Protein AF-B9DPF8-F1 (afdb_monomer)

Sequence (123 aa):
MKKIYGHRGVPSLAPENTIASYETAAKIPGLKWIEIDVAITEDEQLIIIHDDYLDRTTSISGEISDTSYEIIKNASAGYWFDKKFSEEKVLTFSEFIDVANELKLNVNIELKGTTGKNGREVI

Radius of gyration: 14.34 Å; Cα contacts (8 Å, |Δi|>4): 260; chains: 1; bounding box: 40×27×42 Å

pLDDT: mean 93.52, std 11.48, range [51.47, 98.81]

Mean predicted aligned error: 3.77 Å

Organism: Staphylococcus carnosus (strai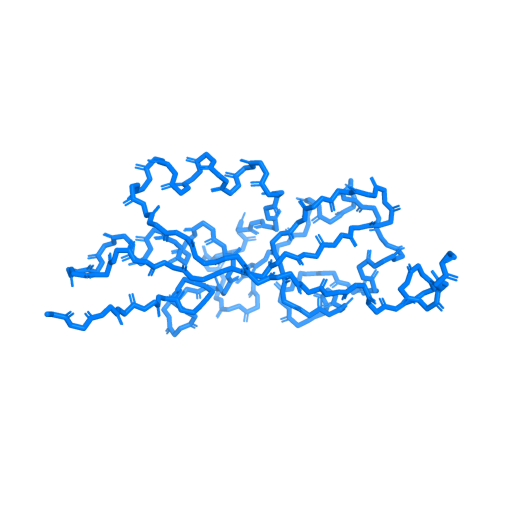n TM300) (NCBI:txid396513)

Solvent-accessible surface area (backbone atoms only — not comparable to full-atom values): 6733 Å² total; per-residue (Å²): 135,87,88,58,64,25,63,29,15,33,54,93,81,28,37,54,45,26,68,65,3,44,56,53,33,58,69,39,88,90,47,49,33,28,30,40,35,35,32,54,26,51,72,69,45,50,28,37,44,80,64,69,45,36,54,82,57,35,73,46,75,51,48,37,53,80,35,42,56,88,60,50,58,73,30,22,28,12,44,85,70,40,73,90,33,39,81,35,40,51,33,41,51,68,60,45,52,55,51,34,59,75,61,66,46,42,78,46,81,42,77,51,74,60,70,55,81,86,46,69,65,80,127

Structure (mmCIF, N/CA/C/O backbone):
data_AF-B9DPF8-F1
#
_entry.id   AF-B9DPF8-F1
#
loop_
_atom_site.group_PDB
_atom_site.id
_atom_site.type_symbol
_atom_site.label_atom_id
_atom_site.label_alt_id
_atom_site.label_comp_id
_atom_site.label_asym_id
_atom_site.label_entity_id
_atom_site.label_seq_id
_atom_site.pdbx_PDB_ins_code
_atom_site.Cartn_x
_atom_site.Cartn_y
_atom_site.Cartn_z
_atom_site.occupancy
_atom_site.B_iso_or_equiv
_atom_site.auth_seq_id
_atom_site.auth_comp_id
_atom_site.auth_asym_id
_atom_site.auth_atom_id
_atom_site.pdbx_PDB_model_num
ATOM 1 N N . MET A 1 1 ? -28.591 -3.356 7.769 1.00 68.19 1 MET A N 1
ATOM 2 C CA . MET A 1 1 ? -27.448 -2.437 7.983 1.00 68.19 1 MET A CA 1
ATOM 3 C C . MET A 1 1 ? -26.775 -2.218 6.630 1.00 68.19 1 MET A C 1
ATOM 5 O O . MET A 1 1 ? -26.686 -3.186 5.883 1.00 68.19 1 MET A O 1
ATOM 9 N N . LYS A 1 2 ? -26.400 -0.986 6.259 1.00 85.44 2 LYS A N 1
ATOM 10 C CA . LYS A 1 2 ? -25.743 -0.712 4.963 1.00 85.44 2 LYS A CA 1
ATOM 11 C C . LYS A 1 2 ? -24.271 -1.137 5.033 1.00 85.44 2 LYS A C 1
ATOM 13 O O . LYS A 1 2 ? -23.647 -0.935 6.070 1.00 85.44 2 LYS A O 1
ATOM 18 N N . LYS A 1 3 ? -23.735 -1.720 3.956 1.00 89.88 3 LYS A N 1
ATOM 19 C CA . LYS A 1 3 ? -22.292 -1.978 3.829 1.00 89.88 3 LYS A CA 1
ATOM 20 C C . LYS A 1 3 ? -21.605 -0.700 3.354 1.00 89.88 3 LYS A C 1
ATOM 22 O O . LYS A 1 3 ? -22.090 -0.066 2.421 1.00 89.88 3 LYS A O 1
ATOM 27 N N . ILE A 1 4 ? -20.516 -0.334 4.016 1.00 95.06 4 ILE A N 1
ATOM 28 C CA . ILE A 1 4 ? -19.676 0.817 3.681 1.00 95.06 4 ILE A CA 1
ATOM 29 C C . ILE A 1 4 ? -18.295 0.268 3.364 1.00 95.06 4 ILE A C 1
ATOM 31 O O . ILE A 1 4 ? -17.802 -0.589 4.098 1.00 95.06 4 ILE A O 1
ATOM 35 N N . TYR A 1 5 ? -17.718 0.758 2.275 1.00 97.75 5 TYR A N 1
ATOM 36 C CA . TYR A 1 5 ? -16.415 0.360 1.776 1.00 97.75 5 TYR A CA 1
ATOM 37 C C . TYR A 1 5 ? -15.493 1.565 1.894 1.00 97.75 5 TYR A C 1
ATOM 39 O O . TYR A 1 5 ? -15.839 2.655 1.436 1.00 97.75 5 TYR A O 1
ATOM 47 N N . GLY A 1 6 ? -14.350 1.374 2.539 1.00 97.94 6 GLY A N 1
ATOM 48 C CA . GLY A 1 6 ? -13.265 2.336 2.494 1.00 97.94 6 GLY A CA 1
ATOM 49 C C . GLY A 1 6 ? -12.606 2.273 1.120 1.00 97.94 6 GLY A C 1
ATOM 50 O O . GLY A 1 6 ? -11.829 1.356 0.878 1.00 97.94 6 GLY A O 1
ATOM 51 N N . HIS A 1 7 ? -12.968 3.192 0.225 1.00 98.44 7 HIS A N 1
ATOM 52 C CA . HIS A 1 7 ? -12.391 3.303 -1.118 1.00 98.44 7 HIS A CA 1
ATOM 53 C C . HIS A 1 7 ? -10.887 3.561 -1.005 1.00 98.44 7 HIS A C 1
ATOM 55 O O . HIS A 1 7 ? -10.507 4.597 -0.457 1.00 98.44 7 HIS A O 1
ATOM 61 N N . ARG A 1 8 ? -10.054 2.618 -1.461 1.00 98.50 8 ARG A N 1
ATOM 62 C CA . ARG A 1 8 ? -8.582 2.626 -1.312 1.00 98.50 8 ARG A CA 1
ATOM 63 C C . ARG A 1 8 ? -8.102 2.739 0.138 1.00 98.50 8 ARG A C 1
ATOM 65 O O . ARG A 1 8 ? -7.094 3.390 0.444 1.00 98.50 8 ARG A O 1
ATOM 72 N N . GLY A 1 9 ? -8.882 2.173 1.060 1.00 98.25 9 GLY A N 1
ATOM 73 C CA . GLY A 1 9 ? -8.788 2.420 2.500 1.00 98.25 9 GLY A CA 1
ATOM 74 C C . GLY A 1 9 ? -9.532 3.696 2.916 1.00 98.25 9 GLY A C 1
ATOM 75 O O . GLY A 1 9 ? -10.760 3.734 2.876 1.00 98.25 9 GLY A O 1
ATOM 76 N N . VAL A 1 10 ? -8.830 4.732 3.382 1.00 97.88 10 VAL A N 1
ATOM 77 C CA . VAL A 1 10 ? -9.421 6.025 3.781 1.00 97.88 10 VAL A CA 1
ATOM 78 C C . VAL A 1 10 ? -8.545 7.194 3.295 1.00 97.88 10 VAL A C 1
ATOM 80 O O . VAL A 1 10 ? -7.862 7.832 4.100 1.00 97.88 10 VAL A O 1
ATOM 83 N N . PRO A 1 11 ? -8.580 7.528 1.990 1.00 96.88 11 PRO A N 1
ATOM 84 C CA . PRO A 1 11 ? -7.680 8.495 1.354 1.00 96.88 11 PRO A CA 1
ATOM 85 C C . PRO A 1 11 ? -7.836 9.933 1.858 1.00 96.88 11 PRO A C 1
ATOM 87 O O . PRO A 1 11 ? -7.015 10.791 1.567 1.00 96.88 11 PRO A O 1
ATOM 90 N N . SER A 1 12 ? -8.889 10.232 2.623 1.00 97.38 12 SER A N 1
ATOM 91 C CA . SER A 1 12 ? -9.033 11.523 3.302 1.00 97.38 12 SER A CA 1
ATOM 92 C C . SER A 1 12 ? -8.178 11.646 4.569 1.00 97.38 12 SER A C 1
ATOM 94 O O . SER A 1 12 ? -8.037 12.752 5.088 1.00 97.38 12 SER A O 1
ATOM 96 N N . LEU A 1 13 ? -7.634 10.540 5.090 1.00 98.31 13 LEU A N 1
ATOM 97 C CA . LEU A 1 13 ? -6.920 10.484 6.372 1.00 98.31 13 LEU A CA 1
ATOM 98 C C . LEU A 1 13 ? -5.491 9.922 6.266 1.00 98.31 13 LEU A C 1
ATOM 100 O O . LEU A 1 13 ? -4.669 10.197 7.143 1.00 98.31 13 LEU A O 1
ATOM 104 N N . ALA A 1 14 ? -5.197 9.148 5.223 1.00 98.62 14 ALA A N 1
ATOM 105 C CA . ALA A 1 14 ? -3.910 8.500 4.972 1.00 98.62 14 ALA A CA 1
ATOM 106 C C . ALA A 1 14 ? -3.714 8.295 3.454 1.00 98.62 14 ALA A C 1
ATOM 108 O O . ALA A 1 14 ? -4.711 8.303 2.731 1.00 98.62 14 ALA A O 1
ATOM 109 N N . PRO A 1 15 ? -2.474 8.123 2.952 1.00 98.75 15 PRO A N 1
ATOM 110 C CA . PRO A 1 15 ? -2.220 7.934 1.522 1.00 98.75 15 PRO A CA 1
ATOM 111 C C . PRO A 1 15 ? -2.960 6.708 0.986 1.00 98.75 15 PRO A C 1
ATOM 113 O O . PRO A 1 15 ? -2.914 5.643 1.591 1.00 98.75 15 PRO A O 1
ATOM 116 N N . GLU A 1 16 ? -3.659 6.855 -0.137 1.00 98.75 16 GLU A N 1
ATOM 117 C CA . GLU A 1 16 ? -4.466 5.782 -0.728 1.00 98.75 16 GLU A CA 1
ATOM 118 C C . GLU A 1 16 ? -3.655 4.502 -0.989 1.00 98.75 16 GLU A C 1
ATOM 120 O O . GLU A 1 16 ? -2.474 4.577 -1.310 1.00 98.75 16 GLU A O 1
ATOM 125 N N . ASN A 1 17 ? -4.293 3.333 -0.872 1.00 98.69 17 ASN A N 1
ATOM 126 C CA . ASN A 1 17 ? -3.688 2.034 -1.199 1.00 98.69 17 ASN A CA 1
ATOM 127 C C . ASN A 1 17 ? -2.427 1.638 -0.383 1.00 98.69 17 ASN A C 1
ATOM 129 O O . ASN A 1 17 ? -1.650 0.782 -0.799 1.00 98.69 17 ASN A O 1
ATOM 133 N N . THR A 1 18 ? -2.251 2.201 0.818 1.00 98.81 18 THR A N 1
ATOM 134 C CA . THR A 1 18 ? -1.117 1.927 1.727 1.00 98.81 18 THR A CA 1
ATOM 135 C C . THR A 1 18 ? -1.525 1.207 3.017 1.00 98.81 18 THR A C 1
ATOM 137 O O . THR A 1 18 ? -2.704 1.208 3.391 1.00 98.81 18 THR A O 1
ATOM 140 N N . ILE A 1 19 ? -0.548 0.668 3.763 1.00 98.81 19 ILE A N 1
ATOM 141 C CA . ILE A 1 19 ? -0.792 0.058 5.083 1.00 98.81 19 ILE A CA 1
ATOM 142 C C . ILE A 1 19 ? -1.424 1.084 6.026 1.00 98.81 19 ILE A C 1
ATOM 144 O O . ILE A 1 19 ? -2.449 0.788 6.646 1.00 98.81 19 ILE A O 1
ATOM 148 N N . ALA A 1 20 ? -0.897 2.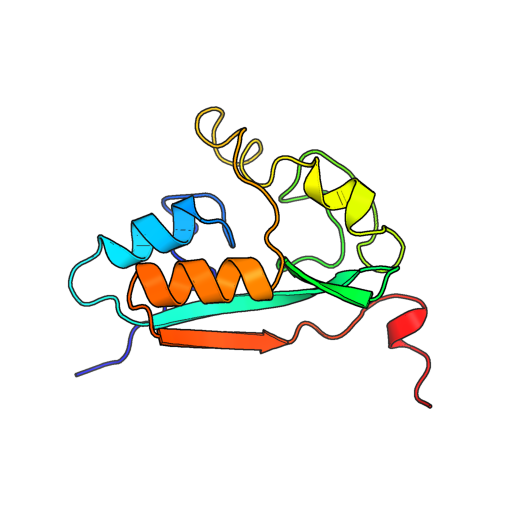314 6.074 1.00 98.81 20 ALA A N 1
ATOM 149 C CA . ALA A 1 20 ? -1.480 3.395 6.871 1.00 98.81 20 ALA A CA 1
ATOM 150 C C . ALA A 1 20 ? -2.971 3.634 6.574 1.00 98.81 20 ALA A C 1
ATOM 152 O O . ALA A 1 20 ? -3.758 3.889 7.496 1.00 98.81 20 ALA A O 1
ATOM 153 N N . SER A 1 21 ? -3.383 3.544 5.307 1.00 98.69 21 SER A N 1
ATOM 154 C CA . SER A 1 21 ? -4.787 3.684 4.899 1.00 98.69 21 SER A CA 1
ATOM 155 C C . SER A 1 21 ? -5.663 2.566 5.454 1.00 98.69 21 SER A C 1
ATOM 157 O O . SER A 1 21 ? -6.750 2.822 5.987 1.00 98.69 21 SER A O 1
ATOM 159 N N . TYR A 1 22 ? -5.178 1.327 5.397 1.00 98.75 22 TYR A N 1
ATOM 160 C CA . TYR A 1 22 ? -5.907 0.158 5.886 1.00 98.75 22 TYR A CA 1
ATOM 161 C C . TYR A 1 22 ? -5.966 0.112 7.410 1.00 98.75 22 TYR A C 1
ATOM 163 O O . TYR A 1 22 ? -7.030 -0.146 7.975 1.00 98.75 22 TYR A O 1
ATOM 171 N N . GLU A 1 23 ? 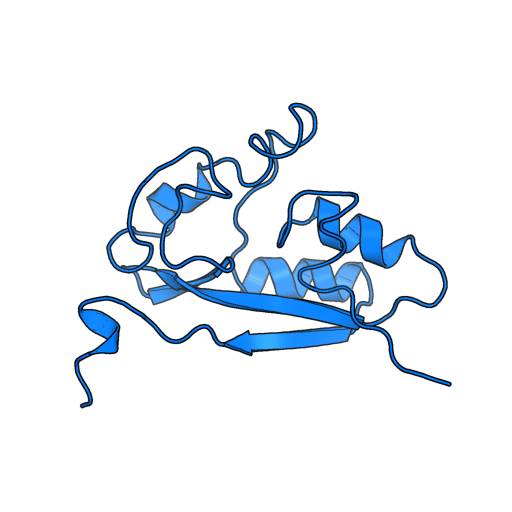-4.876 0.450 8.100 1.00 98.62 23 GLU A N 1
ATOM 172 C CA . GLU A 1 23 ? -4.892 0.602 9.553 1.00 98.62 23 GLU A CA 1
ATOM 173 C C . GLU A 1 23 ? -5.879 1.684 9.994 1.00 98.62 23 GLU A C 1
ATOM 175 O O . GLU A 1 23 ? -6.588 1.526 10.991 1.00 98.62 23 GLU A O 1
ATOM 180 N N . THR A 1 24 ? -5.929 2.795 9.257 1.00 98.38 24 THR A N 1
ATOM 181 C CA . THR A 1 24 ? -6.891 3.867 9.518 1.00 98.38 24 THR A CA 1
ATOM 182 C C . THR A 1 24 ? -8.316 3.359 9.335 1.00 98.38 24 THR A C 1
ATOM 184 O O . THR A 1 24 ? -9.153 3.592 10.208 1.00 98.38 24 THR A O 1
ATOM 187 N N . ALA A 1 25 ? -8.587 2.597 8.271 1.00 98.25 25 ALA A N 1
ATOM 188 C CA . ALA A 1 25 ? -9.885 1.962 8.060 1.00 98.25 25 ALA A CA 1
ATOM 189 C C . ALA A 1 25 ? -10.264 1.024 9.221 1.00 98.25 25 ALA A C 1
ATOM 191 O O . ALA A 1 25 ? -11.379 1.103 9.739 1.00 98.25 25 ALA A O 1
ATOM 192 N N . ALA A 1 26 ? -9.331 0.183 9.677 1.00 98.25 26 ALA A N 1
ATOM 193 C CA . ALA A 1 26 ? -9.553 -0.786 10.751 1.00 98.25 26 ALA A CA 1
ATOM 194 C C . ALA A 1 26 ? -9.872 -0.130 12.108 1.00 98.25 26 ALA A C 1
ATOM 196 O O . ALA A 1 26 ? -10.578 -0.718 12.934 1.00 98.25 26 ALA A O 1
ATOM 197 N N . LYS A 1 27 ? -9.391 1.101 12.328 1.00 98.19 27 LYS A N 1
ATOM 198 C CA . LYS A 1 27 ? -9.656 1.907 13.532 1.00 98.19 27 LYS A CA 1
ATOM 199 C C . LYS A 1 27 ? -11.048 2.564 13.522 1.00 98.19 27 LYS A C 1
ATOM 201 O O . LYS A 1 27 ? -11.506 2.995 14.580 1.00 98.19 27 LYS A O 1
ATOM 206 N N . ILE A 1 28 ? -11.746 2.629 12.381 1.00 97.56 28 ILE A N 1
ATOM 207 C CA . ILE A 1 28 ? -13.076 3.256 12.273 1.00 97.56 28 ILE A CA 1
ATOM 208 C C . ILE A 1 28 ? -14.177 2.268 12.706 1.00 97.56 28 ILE A C 1
ATOM 210 O O . ILE A 1 28 ? -14.365 1.221 12.076 1.00 97.56 28 ILE A O 1
ATOM 214 N N . PRO A 1 29 ? -14.981 2.587 13.742 1.00 95.56 29 PRO A N 1
ATOM 215 C CA . PRO A 1 29 ? -16.066 1.716 14.181 1.00 95.56 29 PRO A CA 1
ATOM 216 C C . PRO A 1 29 ? -17.083 1.442 13.068 1.00 95.56 29 PRO A C 1
ATOM 218 O O . PRO A 1 29 ? -17.643 2.355 12.467 1.00 95.56 29 PRO A O 1
ATOM 221 N N . GLY A 1 30 ? -17.349 0.160 12.814 1.00 94.00 30 GLY A N 1
ATOM 222 C CA . GLY A 1 30 ? -18.324 -0.280 11.812 1.00 94.00 30 GLY A CA 1
ATOM 223 C C . GLY A 1 30 ? -17.804 -0.330 10.372 1.00 94.00 30 GLY A C 1
ATOM 224 O O . GLY A 1 30 ? -18.480 -0.920 9.529 1.00 94.00 30 GLY A O 1
ATOM 225 N N . LEU A 1 31 ? -16.603 0.189 10.087 1.00 96.94 31 LEU A N 1
ATOM 226 C CA . LEU A 1 31 ? -15.957 -0.003 8.792 1.00 96.94 31 LEU A CA 1
ATOM 227 C C . LEU A 1 31 ? -15.271 -1.375 8.772 1.00 96.94 31 LEU A C 1
ATOM 229 O O . LEU A 1 31 ? -14.348 -1.644 9.537 1.00 96.94 31 LEU A O 1
ATOM 233 N N . LYS A 1 32 ? -15.799 -2.285 7.950 1.00 96.69 32 LYS A N 1
ATOM 234 C CA . LYS A 1 32 ? -15.326 -3.679 7.846 1.00 96.69 32 LYS A CA 1
ATOM 235 C C . LYS A 1 32 ? -14.957 -4.097 6.435 1.00 96.69 32 LYS A C 1
ATOM 237 O O . LYS A 1 32 ? -14.496 -5.220 6.260 1.00 96.69 32 LYS A O 1
ATOM 242 N N . TRP A 1 33 ? -15.205 -3.234 5.460 1.00 98.25 33 TRP A N 1
ATOM 243 C CA . TRP A 1 33 ? -14.846 -3.446 4.071 1.00 98.25 33 TRP A CA 1
ATOM 244 C C . TRP A 1 33 ? -13.942 -2.313 3.615 1.00 98.25 33 TRP A C 1
ATOM 246 O O . TRP A 1 33 ? -14.215 -1.148 3.912 1.00 98.25 33 TRP A O 1
ATOM 256 N N . ILE A 1 34 ? -12.907 -2.667 2.874 1.00 98.56 34 ILE A N 1
ATOM 257 C CA . ILE A 1 34 ? -12.111 -1.750 2.067 1.00 98.56 34 ILE A CA 1
ATOM 258 C C . ILE A 1 34 ? -12.226 -2.163 0.604 1.00 98.56 34 ILE A C 1
ATOM 260 O O . ILE A 1 34 ? -12.629 -3.285 0.289 1.00 98.56 34 ILE A O 1
ATOM 264 N N . GLU A 1 35 ? -11.921 -1.235 -0.277 1.00 98.56 35 GLU A N 1
ATOM 265 C CA . GLU A 1 35 ? -11.676 -1.487 -1.686 1.00 98.56 35 GLU A CA 1
ATOM 266 C C . GLU A 1 35 ? -10.194 -1.191 -1.969 1.00 98.56 35 GLU A C 1
ATOM 268 O O . GLU A 1 35 ? -9.590 -0.381 -1.257 1.00 98.56 35 GLU A O 1
ATOM 273 N N . ILE A 1 36 ? -9.617 -1.928 -2.919 1.00 98.69 36 ILE A N 1
ATOM 274 C CA . ILE A 1 36 ? -8.250 -1.753 -3.407 1.00 98.69 36 ILE A CA 1
ATOM 275 C C . ILE A 1 36 ? -8.192 -1.882 -4.926 1.00 98.69 36 ILE A C 1
ATOM 277 O O . ILE A 1 36 ? -8.907 -2.698 -5.512 1.00 98.69 36 ILE A O 1
ATOM 281 N N . ASP A 1 37 ? -7.232 -1.181 -5.517 1.00 98.31 37 ASP A N 1
ATOM 282 C CA . ASP A 1 37 ? -6.920 -1.255 -6.938 1.00 98.31 37 ASP A CA 1
ATOM 283 C C . ASP A 1 37 ? -5.717 -2.170 -7.175 1.00 98.31 37 ASP A C 1
ATOM 285 O O . ASP A 1 37 ? -4.666 -1.985 -6.559 1.00 98.31 37 ASP A O 1
ATOM 289 N N . VAL A 1 38 ? -5.843 -3.142 -8.077 1.00 97.19 38 VAL A N 1
ATOM 290 C CA . VAL A 1 38 ? -4.749 -4.047 -8.454 1.00 97.19 38 VAL A CA 1
ATOM 291 C C . VAL A 1 38 ? -4.286 -3.750 -9.871 1.00 97.19 38 VAL A C 1
ATOM 293 O O . VAL A 1 38 ? -5.088 -3.811 -10.804 1.00 97.19 38 VAL A O 1
ATOM 296 N N . ALA A 1 39 ? -2.983 -3.515 -10.018 1.00 95.00 39 ALA A N 1
ATOM 297 C CA . ALA A 1 39 ? -2.274 -3.385 -11.288 1.00 95.00 39 ALA A CA 1
ATOM 298 C C . ALA A 1 39 ? -1.184 -4.466 -11.416 1.00 95.00 39 ALA A C 1
ATOM 300 O O . ALA A 1 39 ? -0.895 -5.189 -10.458 1.00 95.00 39 ALA A O 1
ATOM 301 N N . ILE A 1 40 ? -0.576 -4.574 -12.598 1.00 94.12 40 ILE A N 1
ATOM 302 C CA . ILE A 1 40 ? 0.500 -5.530 -12.891 1.00 94.12 40 ILE A CA 1
ATOM 303 C C . ILE A 1 40 ? 1.716 -4.812 -13.485 1.00 94.12 40 ILE A C 1
ATOM 305 O O . ILE A 1 40 ? 1.569 -3.976 -14.378 1.00 94.12 40 ILE A O 1
ATOM 309 N N . THR A 1 41 ? 2.901 -5.117 -12.961 1.00 94.56 41 THR A N 1
ATOM 310 C CA . THR A 1 41 ? 4.191 -4.537 -13.375 1.00 94.56 41 THR A CA 1
ATOM 311 C C . THR A 1 41 ? 4.751 -5.185 -14.646 1.00 94.56 41 THR A C 1
ATOM 313 O O . THR A 1 41 ? 4.215 -6.182 -15.134 1.00 94.56 41 THR A O 1
ATOM 316 N N . GLU A 1 42 ? 5.864 -4.650 -15.167 1.00 93.31 42 GLU A N 1
ATOM 317 C CA . GLU A 1 42 ? 6.609 -5.237 -16.301 1.00 93.31 42 GLU A CA 1
ATOM 318 C C . GLU A 1 42 ? 6.987 -6.711 -16.055 1.00 93.31 42 GLU A C 1
ATOM 320 O O . GLU A 1 42 ? 6.886 -7.546 -16.950 1.0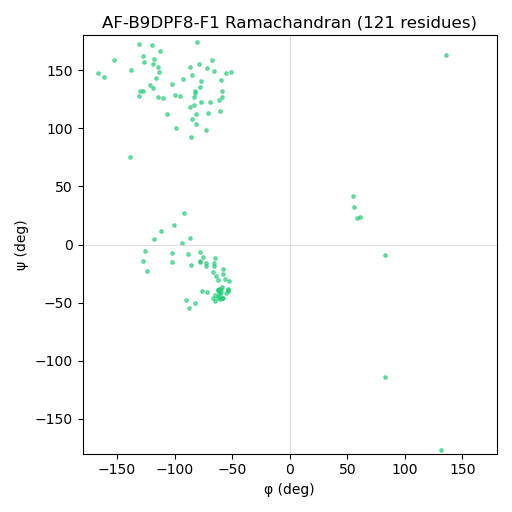0 93.31 42 GLU A O 1
ATOM 325 N N . ASP A 1 43 ? 7.396 -7.036 -14.827 1.00 94.25 43 ASP A N 1
ATOM 326 C CA . ASP A 1 43 ? 7.805 -8.371 -14.370 1.00 94.25 43 ASP A CA 1
ATOM 327 C C . ASP A 1 43 ? 6.649 -9.191 -13.763 1.00 94.25 43 ASP A C 1
ATOM 329 O O . ASP A 1 43 ? 6.860 -10.061 -12.912 1.00 94.25 43 ASP A O 1
ATOM 333 N N . GLU A 1 44 ? 5.423 -8.903 -14.211 1.00 92.62 44 GLU A N 1
ATOM 334 C CA . GLU A 1 44 ? 4.185 -9.628 -13.900 1.00 92.62 44 GLU A CA 1
ATOM 335 C C . GLU A 1 44 ? 3.829 -9.701 -12.401 1.00 92.62 44 GLU A C 1
ATOM 337 O O . GLU A 1 44 ? 3.059 -10.565 -11.970 1.00 92.62 44 GLU A O 1
ATOM 342 N N . GLN A 1 45 ? 4.344 -8.781 -11.580 1.00 95.81 45 GLN A N 1
ATOM 343 C CA . GLN A 1 45 ? 3.973 -8.694 -10.169 1.00 95.81 45 GLN A CA 1
ATOM 344 C C . GLN A 1 45 ? 2.662 -7.931 -10.003 1.00 95.81 45 GLN A C 1
ATOM 346 O O . GLN A 1 45 ? 2.502 -6.817 -10.501 1.00 95.81 45 GLN A O 1
ATOM 351 N N . LEU A 1 46 ? 1.728 -8.515 -9.249 1.00 96.75 46 LEU A N 1
ATOM 352 C CA . LEU A 1 46 ? 0.501 -7.830 -8.851 1.00 96.75 46 LEU A CA 1
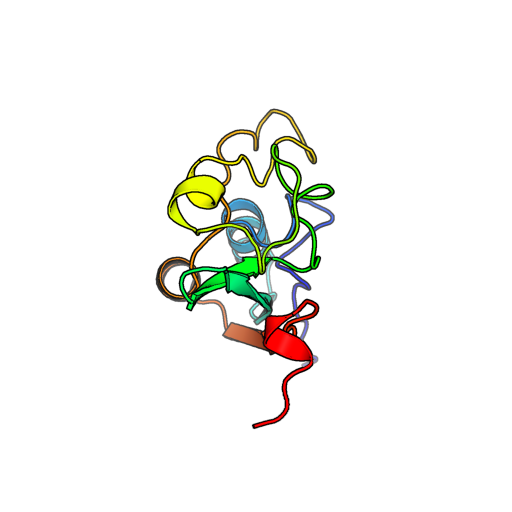ATOM 353 C C . LEU A 1 46 ? 0.802 -6.860 -7.711 1.00 96.75 46 LEU A C 1
ATOM 355 O O . LEU A 1 46 ? 1.258 -7.283 -6.644 1.00 96.75 46 LEU A O 1
ATOM 359 N N . ILE A 1 47 ? 0.498 -5.583 -7.920 1.00 97.88 47 ILE A N 1
ATOM 360 C CA . ILE A 1 47 ? 0.739 -4.500 -6.962 1.00 97.88 47 ILE A CA 1
ATOM 361 C C . ILE A 1 47 ? -0.533 -3.699 -6.691 1.00 97.88 47 ILE A C 1
ATOM 363 O O . ILE A 1 47 ? -1.457 -3.690 -7.506 1.00 97.88 47 ILE A O 1
ATOM 367 N N . ILE A 1 48 ? -0.578 -3.028 -5.541 1.00 98.38 48 ILE A N 1
ATOM 368 C CA . ILE A 1 48 ? -1.741 -2.252 -5.106 1.00 98.38 48 ILE A CA 1
ATOM 369 C C . ILE A 1 48 ? -1.544 -0.769 -5.419 1.00 98.38 48 ILE A C 1
ATOM 371 O O . ILE A 1 48 ? -0.829 -0.065 -4.703 1.00 98.38 48 ILE A O 1
ATOM 375 N N . ILE A 1 49 ? -2.155 -0.297 -6.505 1.00 97.81 49 ILE A N 1
ATOM 376 C CA . ILE A 1 49 ? -2.058 1.086 -6.992 1.00 97.81 49 ILE A CA 1
ATOM 377 C C . ILE A 1 49 ? -3.144 1.356 -8.045 1.00 97.81 49 ILE A C 1
ATOM 379 O O . ILE A 1 49 ? -3.533 0.463 -8.792 1.00 97.81 49 ILE A O 1
ATOM 383 N N . HIS A 1 50 ? -3.643 2.594 -8.096 1.00 96.88 50 HIS A N 1
ATOM 384 C CA . HIS A 1 50 ? -4.753 2.962 -8.982 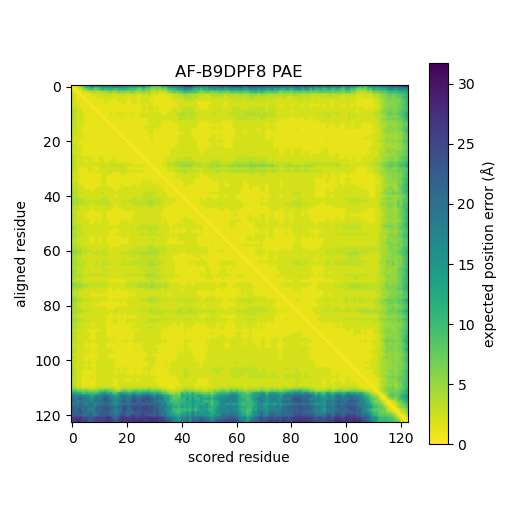1.00 96.88 50 HIS A CA 1
ATOM 385 C C . HIS A 1 50 ? -4.323 3.450 -10.370 1.00 96.88 50 HIS A C 1
ATOM 387 O O . HIS A 1 50 ? -4.951 3.119 -11.369 1.00 96.88 50 HIS A O 1
ATOM 393 N N . ASP A 1 51 ? -3.358 4.360 -10.438 1.00 95.44 51 ASP A N 1
ATOM 394 C CA . ASP A 1 51 ? -3.030 5.032 -11.696 1.00 95.44 51 ASP A CA 1
ATOM 395 C C . ASP A 1 51 ? -2.175 4.123 -12.577 1.00 95.44 51 ASP A C 1
ATOM 397 O O . ASP A 1 51 ? -1.439 3.296 -12.060 1.00 95.44 51 ASP A O 1
ATOM 401 N N . ASP A 1 52 ? -2.200 4.337 -13.892 1.00 93.56 52 ASP A N 1
ATOM 402 C CA . ASP A 1 52 ? -1.315 3.628 -14.831 1.00 93.56 52 ASP A CA 1
ATOM 403 C C . ASP A 1 52 ? 0.145 4.118 -14.737 1.00 93.56 52 ASP A C 1
ATOM 405 O O . ASP A 1 52 ? 1.083 3.444 -15.168 1.00 93.56 52 ASP A O 1
ATOM 409 N N . TYR A 1 53 ? 0.330 5.306 -14.152 1.00 95.19 53 TYR A N 1
ATOM 410 C CA . TYR A 1 53 ? 1.610 5.971 -13.944 1.00 95.19 53 TYR A CA 1
ATOM 411 C C . TYR A 1 53 ? 1.906 6.135 -12.452 1.00 95.19 53 TYR A C 1
ATOM 413 O O . TYR A 1 53 ? 1.026 6.447 -11.648 1.00 95.19 53 TYR A O 1
ATOM 421 N N . LEU A 1 54 ? 3.179 5.997 -12.093 1.00 97.44 54 LEU A N 1
ATOM 422 C CA . LEU A 1 54 ? 3.678 6.066 -10.716 1.00 97.44 54 LEU A CA 1
ATOM 423 C C . LEU A 1 54 ? 3.679 7.499 -10.141 1.00 97.44 54 LEU A C 1
ATOM 425 O O . LEU A 1 54 ? 3.744 7.690 -8.926 1.00 97.44 54 LEU A O 1
ATOM 429 N N . ASP A 1 55 ? 3.560 8.504 -11.004 1.00 98.06 55 ASP A N 1
ATOM 430 C CA . ASP A 1 55 ? 3.850 9.913 -10.735 1.00 98.06 55 ASP A CA 1
ATOM 431 C C . ASP A 1 55 ? 2.991 10.568 -9.642 1.00 98.06 55 ASP A C 1
ATOM 433 O O . ASP A 1 55 ? 3.486 11.398 -8.880 1.00 98.06 55 ASP A O 1
ATOM 437 N N . ARG A 1 56 ? 1.692 10.247 -9.560 1.00 98.19 56 ARG A N 1
ATOM 438 C CA . ARG A 1 56 ? 0.783 10.945 -8.630 1.00 98.19 56 ARG A CA 1
ATOM 439 C C . ARG A 1 56 ? 0.964 10.494 -7.186 1.00 98.19 56 ARG A C 1
ATOM 441 O O . ARG A 1 56 ? 0.840 11.308 -6.274 1.00 98.19 56 ARG A O 1
ATOM 448 N N . THR A 1 57 ? 1.159 9.192 -6.983 1.00 98.50 57 THR A N 1
ATOM 449 C CA . THR A 1 57 ? 1.059 8.559 -5.657 1.00 98.50 57 THR A CA 1
ATOM 450 C C . THR A 1 57 ? 2.355 7.925 -5.189 1.00 98.50 57 THR A C 1
ATOM 452 O O . THR A 1 57 ? 2.383 7.325 -4.116 1.00 98.50 57 THR A O 1
ATOM 455 N N . THR A 1 58 ? 3.443 8.086 -5.942 1.00 98.62 58 THR A N 1
ATOM 456 C CA . THR A 1 58 ? 4.750 7.578 -5.537 1.00 98.62 58 THR A CA 1
ATOM 457 C C . THR A 1 58 ? 5.854 8.627 -5.667 1.00 98.62 58 THR A C 1
ATOM 459 O O . THR A 1 58 ? 5.644 9.729 -6.167 1.00 98.62 58 THR A O 1
ATOM 462 N N . SER A 1 59 ? 7.054 8.305 -5.184 1.00 98.56 59 SER A N 1
ATOM 463 C CA . SER A 1 59 ? 8.242 9.156 -5.316 1.00 98.56 59 SER A CA 1
ATOM 464 C C . SER A 1 59 ? 9.023 8.955 -6.621 1.00 98.56 59 SER A C 1
ATOM 466 O O . SER A 1 59 ? 10.129 9.483 -6.738 1.00 98.56 59 SER A O 1
ATOM 468 N N . ILE A 1 60 ? 8.521 8.145 -7.552 1.00 98.25 60 ILE A N 1
ATOM 469 C CA . ILE A 1 60 ? 9.149 7.881 -8.851 1.00 98.25 60 ILE A CA 1
ATOM 470 C C . ILE A 1 60 ? 8.144 8.131 -9.980 1.00 98.25 60 ILE A C 1
ATOM 472 O O . ILE A 1 60 ? 6.940 8.187 -9.751 1.00 98.25 60 ILE A O 1
ATOM 476 N N . SER A 1 61 ? 8.657 8.287 -11.196 1.00 97.75 61 SER A N 1
ATOM 477 C CA . SER A 1 61 ? 7.864 8.524 -12.405 1.00 97.75 61 SER A CA 1
ATOM 478 C C . SER A 1 61 ? 7.989 7.351 -13.366 1.00 97.75 61 SER A C 1
ATOM 480 O O . SER A 1 61 ? 9.035 6.699 -13.403 1.00 97.75 61 SER A O 1
ATOM 482 N N . GLY A 1 62 ? 6.961 7.138 -14.183 1.00 95.44 62 GLY A N 1
ATOM 483 C CA . GLY A 1 62 ? 6.961 6.105 -15.220 1.00 95.44 62 GLY A CA 1
ATOM 484 C C . GLY A 1 62 ? 5.658 5.319 -15.281 1.00 95.44 62 GLY A C 1
ATOM 485 O O . GLY A 1 62 ? 4.851 5.354 -14.354 1.00 95.44 62 GLY A O 1
ATOM 486 N N . GLU A 1 63 ? 5.456 4.623 -16.398 1.00 94.62 63 GLU A N 1
ATOM 487 C CA . GLU A 1 63 ? 4.318 3.724 -16.604 1.00 94.62 63 GLU A CA 1
ATOM 488 C C . GLU A 1 63 ? 4.570 2.405 -15.865 1.00 94.62 63 GLU A C 1
ATOM 490 O O . GLU A 1 63 ? 5.673 1.850 -15.920 1.00 94.62 63 GLU A O 1
ATOM 495 N N . ILE A 1 64 ? 3.557 1.895 -15.166 1.00 94.00 64 ILE A N 1
ATOM 496 C CA . ILE A 1 64 ? 3.681 0.667 -14.367 1.00 94.00 64 ILE A CA 1
ATOM 497 C C . ILE A 1 64 ? 4.015 -0.534 -15.256 1.00 94.00 64 ILE A C 1
ATOM 499 O O . ILE A 1 64 ? 4.850 -1.355 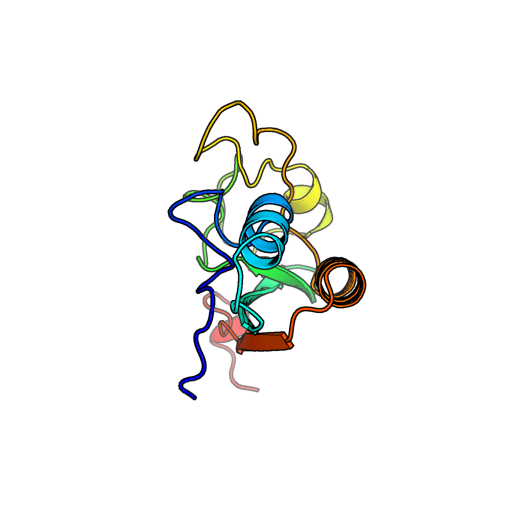-14.881 1.00 94.00 64 ILE A O 1
ATOM 503 N N . SER A 1 65 ? 3.414 -0.618 -16.448 1.00 92.44 65 SER A N 1
ATOM 504 C CA . SER A 1 65 ? 3.638 -1.735 -17.376 1.00 92.44 65 SER A CA 1
ATOM 505 C C . SER A 1 65 ? 5.063 -1.810 -17.926 1.00 92.44 65 SER A C 1
ATOM 507 O O . SER A 1 65 ? 5.440 -2.842 -18.473 1.00 92.44 65 SER A O 1
ATOM 509 N N . ASP A 1 66 ? 5.829 -0.726 -17.788 1.00 93.94 66 ASP A N 1
ATOM 510 C CA . ASP A 1 66 ? 7.197 -0.578 -18.288 1.00 93.94 66 ASP A CA 1
ATOM 511 C C . ASP A 1 66 ? 8.217 -0.499 -17.129 1.00 93.94 66 ASP A C 1
ATOM 513 O O . ASP A 1 66 ? 9.373 -0.127 -17.335 1.00 93.94 66 ASP A O 1
ATOM 517 N N . THR A 1 67 ? 7.793 -0.800 -15.893 1.00 95.19 67 THR A N 1
ATOM 518 C CA . THR A 1 67 ? 8.642 -0.738 -14.695 1.00 95.19 67 THR A CA 1
ATOM 519 C C . THR A 1 67 ? 8.528 -2.020 -13.868 1.00 95.19 67 THR A C 1
ATOM 521 O O . THR A 1 67 ? 7.432 -2.420 -13.479 1.00 95.19 67 THR A O 1
ATOM 524 N N . SER A 1 68 ? 9.661 -2.646 -13.536 1.00 97.00 68 SER A N 1
ATOM 525 C CA . SER A 1 68 ? 9.696 -3.831 -12.668 1.00 97.00 68 SER A CA 1
ATOM 526 C C . SER A 1 68 ? 9.404 -3.513 -11.197 1.00 97.00 68 SER A C 1
ATOM 528 O O . SER A 1 68 ? 9.731 -2.431 -10.685 1.00 97.00 68 SER A O 1
ATOM 530 N N . TYR A 1 69 ? 8.850 -4.483 -10.466 1.00 97.50 69 TYR A N 1
ATOM 531 C CA . TYR A 1 69 ? 8.584 -4.319 -9.037 1.00 97.50 69 TYR A CA 1
ATOM 532 C C . TYR A 1 69 ? 9.865 -4.101 -8.221 1.00 97.50 69 TYR A C 1
ATOM 534 O O . TYR A 1 69 ? 9.861 -3.359 -7.239 1.00 97.50 69 TYR A O 1
ATOM 542 N N . GLU A 1 70 ? 10.993 -4.665 -8.658 1.00 97.75 70 GLU A N 1
ATOM 543 C CA . GLU A 1 70 ? 12.300 -4.450 -8.024 1.00 97.75 70 GLU A CA 1
ATOM 544 C C . GLU A 1 70 ? 12.699 -2.966 -7.944 1.00 97.75 70 GLU A C 1
ATOM 546 O O . GLU A 1 70 ? 13.391 -2.561 -7.003 1.00 97.75 70 GLU A O 1
ATOM 551 N N . ILE A 1 71 ? 12.236 -2.144 -8.889 1.00 98.12 71 ILE A N 1
ATOM 552 C CA . ILE A 1 71 ? 12.388 -0.687 -8.853 1.00 98.12 71 ILE A CA 1
ATOM 553 C C . ILE A 1 71 ? 11.297 -0.072 -7.966 1.00 98.12 71 ILE A C 1
ATOM 555 O O . ILE A 1 71 ? 11.613 0.695 -7.050 1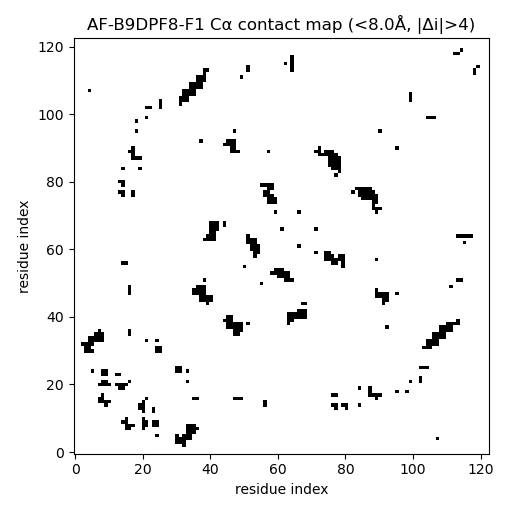.00 98.12 71 ILE A O 1
ATOM 559 N N . ILE A 1 72 ? 10.032 -0.439 -8.202 1.00 98.44 72 ILE A N 1
ATOM 560 C CA . ILE A 1 72 ? 8.853 0.142 -7.534 1.00 98.44 72 ILE A CA 1
ATOM 561 C C . ILE A 1 72 ? 8.900 -0.036 -6.013 1.00 98.44 72 ILE A C 1
ATOM 563 O O . ILE A 1 72 ? 8.582 0.907 -5.290 1.00 98.44 72 ILE A O 1
ATOM 567 N N . LYS A 1 73 ? 9.370 -1.180 -5.501 1.00 97.38 73 LYS A N 1
ATOM 568 C CA . LYS A 1 73 ? 9.436 -1.467 -4.053 1.00 97.38 73 LYS A CA 1
ATOM 569 C C . LYS A 1 73 ? 10.263 -0.454 -3.253 1.00 97.38 73 LYS A C 1
ATOM 571 O O . LYS A 1 73 ? 10.111 -0.331 -2.039 1.00 97.38 73 LYS A O 1
ATOM 576 N N . ASN A 1 74 ? 11.157 0.279 -3.918 1.00 97.38 74 ASN A N 1
ATOM 577 C CA . ASN A 1 74 ? 11.975 1.303 -3.275 1.00 97.38 74 ASN A CA 1
ATOM 578 C C . ASN A 1 74 ? 11.267 2.664 -3.194 1.00 97.38 74 ASN A C 1
ATOM 580 O O . ASN A 1 74 ? 11.659 3.493 -2.368 1.00 97.38 74 ASN A O 1
ATOM 584 N N . ALA A 1 75 ? 10.214 2.892 -3.983 1.00 98.12 75 ALA A N 1
ATOM 585 C CA . ALA A 1 75 ? 9.459 4.138 -3.986 1.00 98.12 75 ALA A CA 1
ATOM 586 C C . ALA A 1 75 ? 8.719 4.367 -2.660 1.00 98.12 75 ALA A C 1
ATOM 588 O O . ALA A 1 75 ? 8.316 3.429 -1.972 1.00 98.12 75 ALA A O 1
ATOM 589 N N . SER A 1 76 ? 8.539 5.634 -2.292 1.00 98.62 76 SER A N 1
ATOM 590 C CA . SER A 1 76 ? 7.590 6.022 -1.249 1.00 98.62 76 SER A CA 1
ATOM 591 C C . SER A 1 76 ? 6.201 6.136 -1.856 1.00 98.62 76 SER A C 1
ATOM 593 O O . SER A 1 76 ? 6.049 6.890 -2.809 1.00 98.62 76 SER A O 1
ATOM 595 N N . ALA A 1 77 ? 5.203 5.462 -1.287 1.00 98.69 77 ALA A N 1
ATOM 596 C CA . ALA A 1 77 ? 3.790 5.579 -1.657 1.00 98.69 77 ALA A CA 1
ATOM 597 C C . ALA A 1 77 ? 3.016 6.608 -0.804 1.00 98.69 77 ALA A C 1
ATOM 599 O O . ALA A 1 77 ? 1.812 6.791 -0.975 1.00 98.69 77 ALA A O 1
ATOM 600 N N . GLY A 1 78 ? 3.689 7.281 0.139 1.00 98.44 78 GLY A N 1
ATOM 601 C CA . GLY A 1 78 ? 3.045 8.203 1.082 1.00 98.44 78 GLY A CA 1
ATOM 602 C C . GLY A 1 78 ? 3.652 9.602 1.166 1.00 98.44 78 GLY A C 1
ATOM 603 O O . GLY A 1 78 ? 2.995 10.507 1.681 1.00 98.44 78 GLY A O 1
ATOM 604 N N . TYR A 1 79 ? 4.855 9.824 0.623 1.00 97.00 79 TYR A N 1
ATOM 605 C CA . TYR A 1 79 ? 5.538 11.127 0.659 1.00 97.00 79 TYR A CA 1
ATOM 606 C C . TYR A 1 79 ? 4.688 12.284 0.106 1.00 97.00 79 TYR A C 1
ATOM 608 O O . TYR A 1 79 ? 4.722 13.387 0.651 1.00 97.00 79 TYR A O 1
ATOM 616 N N . TRP A 1 80 ? 3.917 12.030 -0.955 1.00 97.75 80 TRP A N 1
ATOM 617 C CA . TRP A 1 80 ? 3.050 13.020 -1.600 1.00 97.75 80 TRP A CA 1
ATOM 618 C C . TRP A 1 80 ? 1.888 13.483 -0.706 1.00 97.75 80 TRP A C 1
ATOM 620 O O . TRP A 1 80 ? 1.357 14.574 -0.911 1.00 97.75 80 TRP A O 1
ATOM 630 N N . PHE A 1 81 ? 1.492 12.665 0.274 1.00 98.44 81 PH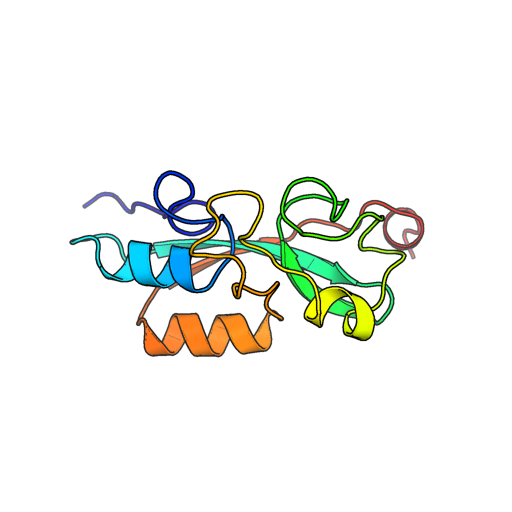E A N 1
ATOM 631 C CA . PHE A 1 81 ? 0.360 12.936 1.155 1.00 98.44 81 PHE A CA 1
ATOM 632 C C . PHE A 1 81 ? 0.779 13.764 2.374 1.00 98.44 81 PHE A C 1
ATOM 634 O O . PHE A 1 81 ? 0.209 14.816 2.651 1.00 98.44 81 PHE A O 1
ATOM 641 N N . ASP A 1 82 ? 1.777 13.282 3.115 1.00 98.31 82 ASP A N 1
ATOM 642 C CA . ASP A 1 82 ? 2.375 13.961 4.268 1.00 98.31 82 ASP A CA 1
ATOM 643 C C . ASP A 1 82 ? 3.748 13.334 4.542 1.00 98.31 82 ASP A C 1
ATOM 645 O O . ASP A 1 82 ? 3.924 12.118 4.432 1.00 98.31 82 ASP A O 1
ATOM 649 N N . LYS A 1 83 ? 4.721 14.149 4.966 1.00 97.25 83 LYS A N 1
ATOM 650 C CA . LYS A 1 83 ? 6.082 13.695 5.284 1.00 97.25 83 LYS A CA 1
ATOM 651 C C . LYS A 1 83 ? 6.108 12.528 6.278 1.00 97.25 83 LYS A C 1
ATOM 653 O O . LYS A 1 83 ? 7.011 11.702 6.198 1.00 97.25 83 LYS A O 1
ATOM 658 N N . LYS A 1 84 ? 5.150 12.434 7.204 1.00 98.25 84 LYS A N 1
ATOM 659 C CA . LYS A 1 84 ? 5.091 11.335 8.185 1.00 98.25 84 LYS A CA 1
ATOM 660 C C . LYS A 1 84 ? 4.836 9.958 7.558 1.00 98.25 84 LYS A C 1
ATOM 662 O O . LYS A 1 84 ? 5.105 8.958 8.211 1.00 98.25 84 LYS A O 1
ATOM 667 N N . PHE A 1 85 ? 4.324 9.909 6.328 1.00 98.50 85 PHE A N 1
ATOM 668 C CA . PHE A 1 85 ? 4.082 8.676 5.577 1.00 98.50 85 PHE A CA 1
ATOM 669 C C . PHE A 1 85 ? 5.179 8.398 4.536 1.00 98.50 85 PHE A C 1
ATOM 671 O O . PHE A 1 85 ? 4.970 7.601 3.626 1.00 98.50 85 PHE A O 1
ATOM 678 N N . SER A 1 86 ? 6.353 9.040 4.630 1.00 98.00 86 SER A N 1
ATOM 679 C CA . SER A 1 86 ? 7.441 8.850 3.656 1.00 98.00 86 SER A CA 1
ATOM 680 C C . SER A 1 86 ? 7.904 7.398 3.525 1.00 98.00 86 SER A C 1
ATOM 682 O O . SER A 1 86 ? 8.388 7.011 2.465 1.00 98.00 86 SER A O 1
ATOM 684 N N . GLU A 1 87 ? 7.720 6.593 4.568 1.00 98.31 87 GLU A N 1
ATOM 685 C CA . GLU A 1 87 ? 8.146 5.193 4.585 1.00 98.31 87 GLU A CA 1
ATOM 686 C C . GLU A 1 87 ? 7.097 4.217 4.038 1.00 98.31 87 GLU A C 1
ATOM 688 O O . GLU A 1 87 ? 7.423 3.049 3.843 1.00 98.31 87 GLU A O 1
ATOM 693 N N . GLU A 1 88 ? 5.867 4.669 3.757 1.00 98.69 88 GLU A N 1
ATOM 694 C CA . GLU A 1 88 ? 4.856 3.819 3.119 1.00 98.69 88 GLU A CA 1
ATOM 695 C C . GLU A 1 88 ? 5.349 3.333 1.756 1.00 98.69 88 GLU A C 1
ATOM 697 O O . GLU A 1 88 ? 5.988 4.082 1.007 1.00 98.69 88 GLU A O 1
ATOM 702 N N . LYS A 1 89 ? 5.032 2.082 1.427 1.00 98.62 89 LYS A N 1
ATOM 703 C CA . LYS A 1 89 ? 5.458 1.406 0.198 1.00 98.62 89 LYS A CA 1
ATOM 704 C C . LYS A 1 89 ? 4.262 1.009 -0.650 1.00 98.62 89 LYS A C 1
ATOM 706 O O . LYS A 1 89 ? 3.161 0.819 -0.137 1.00 98.62 89 LYS A O 1
ATOM 711 N N . VAL A 1 90 ? 4.507 0.868 -1.950 1.00 98.62 90 VAL A N 1
ATOM 712 C CA . VAL A 1 90 ? 3.582 0.163 -2.840 1.00 98.62 90 VAL A CA 1
ATOM 713 C C . VAL A 1 90 ? 3.636 -1.311 -2.453 1.00 98.62 90 VAL A C 1
ATOM 715 O O . VAL A 1 90 ? 4.715 -1.897 -2.450 1.00 98.62 90 VAL A O 1
ATOM 718 N N . LEU A 1 91 ? 2.492 -1.886 -2.093 1.00 98.69 91 LEU A N 1
ATOM 719 C CA . LEU A 1 91 ? 2.407 -3.286 -1.685 1.00 98.69 91 LEU A CA 1
ATOM 720 C C . LEU A 1 91 ? 2.272 -4.192 -2.904 1.00 98.69 91 LEU A C 1
ATOM 722 O O . LEU A 1 91 ? 1.559 -3.857 -3.853 1.00 98.69 91 LEU A O 1
ATOM 726 N N . THR A 1 92 ? 2.851 -5.384 -2.831 1.00 98.62 92 THR A N 1
ATOM 727 C CA . THR A 1 92 ? 2.363 -6.512 -3.626 1.00 98.62 92 THR A CA 1
ATOM 728 C C . THR A 1 92 ? 0.973 -6.937 -3.154 1.00 98.62 92 THR A C 1
ATOM 730 O O . THR A 1 92 ? 0.575 -6.722 -2.004 1.00 98.62 92 THR A O 1
ATOM 733 N N . PHE A 1 93 ? 0.238 -7.629 -4.021 1.00 98.44 93 PHE A N 1
ATOM 734 C CA . PHE A 1 93 ? -1.036 -8.233 -3.646 1.00 98.44 93 PHE A CA 1
ATOM 735 C C . PHE A 1 93 ? -0.884 -9.240 -2.493 1.00 98.44 93 PHE A C 1
ATOM 737 O O . PHE A 1 93 ? -1.736 -9.286 -1.611 1.00 98.44 93 PHE A O 1
ATOM 744 N N . SER A 1 94 ? 0.216 -10.003 -2.448 1.00 98.38 94 SER A N 1
ATOM 745 C CA . SER A 1 94 ? 0.470 -10.957 -1.358 1.00 98.38 94 SER A CA 1
ATOM 746 C C . SER A 1 94 ? 0.651 -10.254 -0.012 1.00 98.38 94 SER A C 1
ATOM 748 O O . SER A 1 94 ? -0.002 -10.631 0.958 1.00 98.38 94 SER A O 1
ATOM 750 N N . GLU A 1 95 ? 1.482 -9.208 0.044 1.00 98.69 95 GLU A N 1
ATOM 751 C CA . GLU A 1 95 ? 1.687 -8.415 1.267 1.00 98.69 95 GLU A CA 1
ATOM 752 C C . GLU A 1 95 ? 0.380 -7.761 1.727 1.00 98.69 95 GLU A C 1
ATOM 754 O O . GLU A 1 95 ? 0.064 -7.742 2.917 1.00 98.69 95 GLU A O 1
ATOM 759 N N . PHE A 1 96 ? -0.428 -7.271 0.784 1.00 98.69 96 PHE A N 1
ATOM 760 C CA . PHE A 1 96 ? -1.746 -6.737 1.097 1.00 98.69 96 PHE A CA 1
ATOM 761 C C . PHE A 1 96 ? -2.679 -7.781 1.730 1.00 98.69 96 PHE A C 1
ATOM 763 O O . PHE A 1 96 ? -3.380 -7.459 2.690 1.00 98.69 96 PHE A O 1
ATOM 770 N N . ILE A 1 97 ? -2.704 -9.020 1.227 1.00 98.56 97 ILE A N 1
ATOM 771 C CA . ILE A 1 97 ? -3.541 -10.084 1.801 1.00 98.56 97 ILE A CA 1
ATOM 772 C C . ILE A 1 97 ? -3.146 -10.367 3.253 1.00 98.56 97 ILE A C 1
ATOM 774 O O . ILE A 1 97 ? -4.033 -10.517 4.100 1.00 98.56 97 ILE A O 1
ATOM 778 N N . ASP A 1 98 ? -1.849 -10.382 3.565 1.00 98.75 98 ASP A N 1
ATOM 779 C CA . ASP A 1 98 ? -1.367 -10.547 4.940 1.00 98.75 98 ASP A CA 1
ATOM 780 C C . ASP A 1 98 ? -1.869 -9.410 5.845 1.00 98.75 98 ASP A C 1
ATOM 782 O O . ASP A 1 98 ? -2.464 -9.670 6.896 1.00 98.75 98 ASP A O 1
ATOM 786 N N . VAL A 1 99 ? -1.755 -8.158 5.389 1.00 98.69 99 VAL A N 1
ATOM 787 C CA . VAL A 1 99 ? -2.250 -6.970 6.110 1.00 98.69 99 VAL A CA 1
ATOM 788 C C . VAL A 1 99 ? -3.770 -7.013 6.303 1.00 98.69 99 VAL A C 1
ATOM 790 O O . VAL A 1 99 ? -4.273 -6.763 7.401 1.00 98.69 99 VAL A O 1
ATOM 793 N N . ALA A 1 100 ? -4.536 -7.352 5.264 1.00 98.56 100 ALA A N 1
ATOM 794 C CA . ALA A 1 100 ? -5.994 -7.430 5.340 1.00 98.56 100 ALA A CA 1
ATOM 795 C C . ALA A 1 100 ? -6.459 -8.505 6.337 1.00 98.56 100 ALA A C 1
ATOM 797 O O . ALA A 1 100 ? -7.404 -8.272 7.103 1.00 98.56 100 ALA A O 1
ATOM 798 N N . ASN A 1 101 ? -5.773 -9.652 6.369 1.00 98.56 101 ASN A N 1
ATOM 799 C CA . ASN A 1 101 ? -6.030 -10.730 7.321 1.00 98.56 101 ASN A CA 1
ATOM 800 C C . ASN A 1 101 ? -5.695 -10.316 8.759 1.00 98.56 101 ASN A C 1
ATOM 802 O O . ASN A 1 101 ? -6.511 -10.537 9.660 1.00 98.56 101 ASN A O 1
ATOM 806 N N . GLU A 1 102 ? -4.541 -9.680 8.977 1.00 98.69 102 GLU A N 1
ATOM 807 C CA . GLU A 1 102 ? -4.129 -9.172 10.291 1.00 98.69 102 GLU A CA 1
ATOM 808 C C . GLU A 1 102 ? -5.144 -8.157 10.840 1.00 98.69 102 GLU A C 1
ATOM 810 O O . GLU A 1 102 ? -5.609 -8.270 11.980 1.00 98.69 102 GLU A O 1
ATOM 815 N N . LEU A 1 103 ? -5.572 -7.216 9.995 1.00 98.44 103 LEU A N 1
ATOM 816 C CA . LEU A 1 103 ? -6.541 -6.173 10.340 1.00 98.44 103 LEU A CA 1
ATOM 817 C C . LEU A 1 103 ? -8.000 -6.662 10.352 1.00 98.44 103 LEU A C 1
ATOM 819 O O . LEU A 1 103 ? -8.897 -5.921 10.771 1.00 98.44 103 LEU A O 1
ATOM 823 N N . LYS A 1 104 ? -8.257 -7.910 9.933 1.00 98.19 104 LYS A N 1
ATOM 824 C CA . LYS A 1 104 ? -9.594 -8.527 9.836 1.00 98.19 104 LYS A CA 1
ATOM 825 C C . LYS A 1 104 ? -10.563 -7.697 8.985 1.00 98.19 104 LYS A C 1
ATOM 827 O O . LYS A 1 104 ? -11.732 -7.510 9.353 1.00 98.19 104 LYS A O 1
ATOM 832 N N . LEU A 1 105 ? -10.069 -7.176 7.865 1.00 98.12 105 LEU A N 1
ATOM 833 C CA . LEU A 1 105 ? -10.846 -6.419 6.888 1.00 98.12 105 LEU A CA 1
ATOM 834 C C . LEU A 1 105 ? -11.370 -7.351 5.791 1.00 98.12 105 LEU A C 1
ATOM 836 O O . LEU A 1 105 ? -10.696 -8.277 5.357 1.00 98.12 105 LEU A O 1
ATOM 840 N N . ASN A 1 106 ? -12.591 -7.094 5.327 1.00 98.12 106 ASN A N 1
ATOM 841 C CA . ASN A 1 106 ? -13.095 -7.670 4.083 1.00 98.12 106 ASN A CA 1
ATOM 842 C C . ASN A 1 106 ? -12.677 -6.767 2.922 1.00 98.12 106 ASN A C 1
ATOM 844 O O . ASN A 1 106 ? -12.535 -5.555 3.101 1.00 98.12 106 ASN A O 1
ATOM 848 N N . VAL A 1 107 ? -12.536 -7.337 1.731 1.00 98.19 107 VAL A N 1
ATOM 849 C CA . VAL A 1 107 ? -11.935 -6.629 0.600 1.00 98.19 107 VAL A CA 1
ATOM 850 C C . VAL A 1 107 ? -12.818 -6.740 -0.637 1.00 98.19 107 VAL A C 1
ATOM 852 O O . VAL A 1 107 ? -13.283 -7.825 -0.986 1.00 98.19 107 VAL A O 1
ATOM 855 N N . ASN A 1 108 ? -13.050 -5.607 -1.292 1.00 98.38 108 ASN A N 1
ATOM 856 C CA . ASN A 1 108 ? -13.421 -5.537 -2.700 1.00 98.38 108 ASN A CA 1
ATOM 857 C C . ASN A 1 108 ? -12.146 -5.307 -3.522 1.00 98.38 108 ASN A C 1
ATOM 859 O O . ASN A 1 108 ? -11.390 -4.395 -3.205 1.00 98.38 108 ASN A O 1
ATOM 863 N N . ILE A 1 109 ? -11.907 -6.137 -4.532 1.00 98.19 109 ILE A N 1
ATOM 864 C CA . ILE A 1 109 ? -10.714 -6.057 -5.375 1.00 98.19 109 ILE A CA 1
ATOM 865 C C . ILE A 1 109 ? -11.140 -5.499 -6.731 1.00 98.19 109 ILE A C 1
ATOM 867 O O . ILE A 1 109 ? -11.858 -6.174 -7.475 1.00 98.19 109 ILE A O 1
ATOM 871 N N . GLU A 1 110 ? -10.700 -4.286 -7.049 1.00 97.56 110 GLU A N 1
ATOM 872 C CA . GLU A 1 110 ? -10.829 -3.697 -8.377 1.00 97.56 110 GLU A CA 1
ATOM 873 C C . GLU A 1 110 ? -9.631 -4.120 -9.235 1.00 97.56 110 GLU A C 1
ATOM 875 O O . GLU A 1 110 ? -8.479 -3.829 -8.925 1.00 97.56 110 GLU A O 1
ATOM 880 N N . LEU A 1 111 ? -9.898 -4.835 -10.331 1.00 93.88 111 LEU A N 1
ATOM 881 C CA . LEU A 1 111 ? -8.870 -5.165 -11.314 1.00 93.88 111 LEU A CA 1
ATOM 882 C C . LEU A 1 111 ? -8.734 -3.998 -12.288 1.00 93.88 111 LEU A C 1
ATOM 884 O O . LEU A 1 111 ? -9.601 -3.791 -13.144 1.00 93.88 111 LEU A O 1
ATOM 888 N N . LYS A 1 112 ? -7.634 -3.256 -12.179 1.00 82.69 112 LYS A N 1
ATOM 889 C CA . LYS A 1 112 ? -7.277 -2.226 -13.147 1.00 82.69 112 LYS A CA 1
ATOM 890 C C . LYS A 1 112 ? -6.609 -2.942 -14.310 1.00 82.69 112 LYS A C 1
ATOM 892 O O . LYS A 1 112 ? -5.493 -3.439 -14.200 1.00 82.69 112 LYS A O 1
ATOM 897 N N . GLY A 1 113 ? -7.358 -3.098 -15.402 1.00 70.94 113 GLY A N 1
ATOM 898 C CA . GLY A 1 113 ? -6.814 -3.671 -16.631 1.00 70.94 113 GLY A CA 1
ATOM 899 C C . GLY A 1 113 ? -5.522 -2.955 -17.023 1.00 70.94 113 GLY A C 1
ATOM 900 O O . GLY A 1 113 ? -5.369 -1.766 -16.758 1.00 70.94 113 GLY A O 1
ATOM 901 N N . THR A 1 114 ? -4.593 -3.670 -17.650 1.00 67.25 114 THR A N 1
ATOM 902 C CA . THR A 1 114 ? -3.372 -3.056 -18.165 1.00 67.25 114 THR A CA 1
ATOM 903 C C . THR A 1 114 ? -3.730 -2.010 -19.212 1.00 67.25 114 THR A C 1
ATOM 905 O O . THR A 1 114 ? -4.395 -2.299 -20.209 1.00 67.25 114 THR A O 1
ATOM 908 N N . THR A 1 115 ? -3.275 -0.781 -19.019 1.00 61.00 115 THR A N 1
ATOM 909 C CA . THR A 1 115 ? -3.096 0.158 -20.123 1.00 61.00 115 THR A CA 1
ATOM 910 C C . THR A 1 115 ? -1.594 0.187 -20.423 1.00 61.00 115 THR A C 1
ATOM 912 O O . THR A 1 115 ? -0.777 0.023 -19.525 1.00 61.00 115 THR A O 1
ATOM 915 N N . GLY A 1 116 ? -1.236 0.191 -21.709 1.00 58.41 116 GLY A N 1
ATOM 916 C CA . GLY A 1 116 ? 0.150 0.008 -22.163 1.00 58.41 116 GLY A CA 1
ATOM 917 C C . GLY A 1 116 ? 0.262 -1.034 -23.277 1.00 58.41 116 GLY A C 1
ATOM 918 O O . GLY A 1 116 ? -0.755 -1.549 -23.762 1.00 58.41 116 GLY A O 1
ATOM 919 N N . LYS A 1 117 ? 1.485 -1.347 -23.729 1.00 59.25 117 LYS A N 1
ATOM 920 C CA . LYS A 1 117 ? 1.711 -2.340 -24.808 1.00 59.25 117 LYS A CA 1
ATOM 921 C C . LYS A 1 117 ? 1.085 -3.698 -24.469 1.00 59.25 117 LYS A C 1
ATOM 923 O O . LYS A 1 117 ? 0.386 -4.268 -25.301 1.00 59.25 117 LYS A O 1
ATOM 928 N N . ASN A 1 118 ? 1.228 -4.122 -23.216 1.00 57.59 118 ASN A N 1
ATOM 929 C CA . ASN A 1 118 ? 0.769 -5.422 -22.720 1.00 57.59 118 ASN A CA 1
ATOM 930 C C . ASN A 1 118 ? -0.758 -5.509 -22.516 1.00 57.59 118 ASN A C 1
ATOM 932 O O . ASN A 1 118 ? -1.282 -6.592 -22.286 1.00 57.59 118 ASN A O 1
ATOM 936 N N . GLY A 1 119 ? -1.489 -4.389 -22.583 1.00 59.62 119 GLY A N 1
ATOM 937 C CA . GLY A 1 119 ? -2.954 -4.351 -22.448 1.00 59.62 119 GLY A CA 1
ATOM 938 C C . GLY A 1 119 ? -3.721 -4.195 -23.761 1.00 59.62 119 GLY A C 1
ATOM 939 O O . GLY A 1 119 ? -4.949 -4.262 -23.782 1.00 59.62 119 GLY A O 1
ATOM 940 N N . ARG A 1 120 ? -3.010 -3.957 -24.871 1.00 55.59 120 ARG A N 1
ATOM 941 C CA . ARG A 1 120 ? -3.602 -3.777 -26.210 1.00 55.59 120 ARG A CA 1
ATOM 942 C C . ARG A 1 120 ? -3.478 -5.008 -27.100 1.00 55.59 120 ARG A C 1
ATOM 944 O O . ARG A 1 120 ? -4.167 -5.077 -28.116 1.00 55.59 120 ARG A O 1
ATOM 951 N N . GLU A 1 121 ? -2.631 -5.961 -26.733 1.00 54.00 121 GLU A N 1
ATOM 952 C CA . GLU A 1 121 ? -2.521 -7.236 -27.433 1.00 54.00 121 GLU A CA 1
ATOM 953 C C . GLU A 1 121 ? -3.570 -8.203 -26.875 1.00 54.00 121 GLU A C 1
ATOM 955 O O . GLU A 1 121 ? -3.375 -8.879 -25.869 1.00 54.00 121 GLU A O 1
ATOM 960 N N . VAL A 1 122 ? -4.738 -8.221 -27.521 1.00 51.47 122 VAL A N 1
ATOM 961 C CA . VAL A 1 122 ? -5.706 -9.308 -27.355 1.00 51.47 122 VAL A CA 1
ATOM 962 C C . VAL A 1 122 ? -5.100 -10.533 -28.040 1.00 51.47 122 VAL A C 1
ATOM 964 O O . VAL A 1 122 ? -4.909 -10.505 -29.256 1.00 51.47 122 VAL A O 1
ATOM 967 N N . ILE A 1 123 ? -4.758 -11.556 -27.252 1.00 54.38 123 ILE A N 1
ATOM 968 C CA . ILE A 1 123 ? -4.309 -12.874 -27.736 1.00 54.38 123 ILE A CA 1
ATOM 969 C C . ILE A 1 123 ? -5.397 -13.507 -28.611 1.00 54.38 123 ILE A C 1
ATOM 971 O O . ILE A 1 123 ? -6.582 -13.453 -28.200 1.00 54.38 123 ILE A O 1
#

Nearest PDB structures (foldseek):
  1zcc-assembly1_D  TM=9.625E-01  e=1.387E-11  Agrobacterium fabrum str. C58
  3qvq-assembly1_D  TM=9.572E-01  e=1.387E-11  Oleispira antarctica
  2pz0-assembly1_A  TM=9.023E-01  e=1.797E-11  Caldanaerobacter subterraneus subsp. tengcongensis MB4
  2otd-assembly4_D  TM=9.429E-01  e=7.477E-11  Shigella flexneri
  2oog-assembly2_B  TM=8.005E-01  e=3.208E-09  Staphylococcus aureus subsp. aureus N315

InterPro domains:
  IPR017946 PLC-like phosphodiesterase, TIM beta/alpha-barrel domain superfamily [G3DSA:3.20.20.190] (1-123)
  IPR017946 PLC-like phosphodiesterase, TIM beta/alpha-barrel domain superfamily [SSF51695] (3-114)
  IPR030395 Glycerophosphodiester phosphodiesterase domain [PF03009] (7-114)
  IPR030395 Glycerophosphodiester phosphodiesterase domain [PS51704] (2-123)

Foldseek 3Di:
DDQDECEQQPVVVFQGVWLVSVVNQLPDPPRQEYEWEWDAACVGFIWTDDDQWCPQQWPDTDGRNDDDVVVQQPIQRGVNPDVVSRVIGTDTPVVVVVSCVVSNHHYDYHYDQHDDPVRPDDD

Secondary structure (DSSP, 8-state):
----EETTS-TTTS-TTSHHHHHHHHHSTT--EEEEEEEE-TT--EEE-SSSBTTTTSSS-SBGGGS-HHHHTTS-SSTTT-GGGTT--PPBHHHHHHHHHHTT-EEEEEE-PPPSHHHH---